Protein AF-A0A0V0GFD6-F1 (afdb_monomer_lite)

Radius of gyration: 11.8 Å; chains: 1; bounding box: 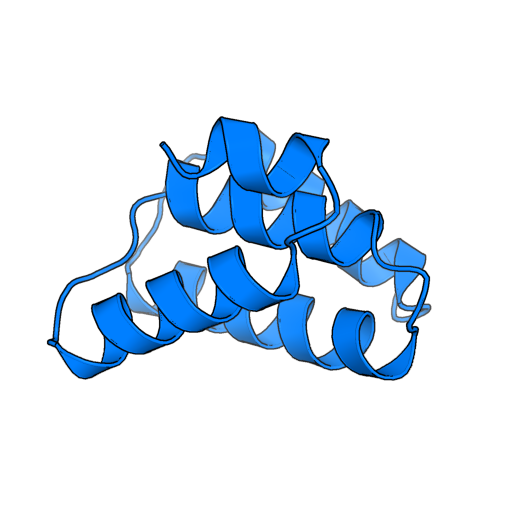28×27×29 Å

Foldseek 3Di:
DLQVCLVVLVLVVLVVVVVVCVVVVHQDALVSLLSNLSSLLPDPDLVSLQVSLVVSVVSCVVVVHPDDPSNVVSSVSSCVSNVND

pLDDT: mean 71.73, std 9.64, range [50.22, 86.06]

InterPro domains:
  IPR002885 Pentatricopeptide repeat [PF01535] (1-23)
  IPR011990 Tetratricopeptide-like helical domain superfamily [G3DSA:1.25.40.10] (1-85)
  IPR046960 Pentatricopeptide repeat-containing protein At4g14850-like, plant [PTHR47926] (1-85)

Sequence (85 aa):
MISGYVKHGFVLECFNMVRKLCLCGETPDKFTLSMILKGSTISYVESYSLGIGKQVHAQVIKCDVEGDDVLYTGLVDSYVKSGRV

Structure (mmCIF, N/CA/C/O backbone):
data_AF-A0A0V0GFD6-F1
#
_entry.id   AF-A0A0V0GFD6-F1
#
loop_
_atom_site.group_PDB
_atom_site.id
_atom_site.type_symbol
_atom_site.label_atom_id
_atom_site.label_alt_id
_atom_site.label_comp_id
_atom_site.label_asym_id
_atom_site.label_entity_id
_atom_site.label_seq_id
_atom_site.pdbx_PDB_ins_code
_atom_site.Cartn_x
_atom_site.Cartn_y
_atom_site.Cartn_z
_atom_site.occupancy
_atom_site.B_iso_or_equiv
_atom_site.auth_seq_id
_atom_site.auth_comp_id
_atom_site.auth_asym_id
_atom_site.auth_atom_id
_atom_site.pdbx_PDB_model_num
ATOM 1 N N . MET A 1 1 ? 4.054 17.565 2.248 1.00 56.16 1 MET A N 1
ATOM 2 C CA . MET A 1 1 ? 5.286 17.089 2.920 1.00 56.16 1 MET A CA 1
ATOM 3 C C . MET A 1 1 ? 5.749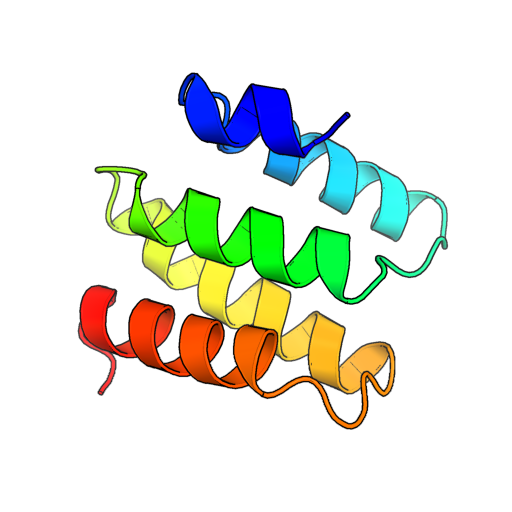 15.737 2.372 1.00 56.16 1 MET A C 1
ATOM 5 O O . MET A 1 1 ? 6.871 15.669 1.904 1.00 56.16 1 MET A O 1
ATOM 9 N N . ILE A 1 2 ? 4.890 14.710 2.292 1.00 53.34 2 ILE A N 1
ATOM 10 C CA . ILE A 1 2 ? 5.216 13.387 1.701 1.00 53.34 2 ILE A CA 1
ATOM 11 C C . ILE A 1 2 ? 5.550 13.484 0.185 1.00 53.34 2 ILE A C 1
ATOM 13 O O . ILE A 1 2 ? 6.391 12.748 -0.328 1.00 53.34 2 ILE A O 1
ATOM 17 N N . SER A 1 3 ? 4.991 14.474 -0.527 1.00 52.12 3 SER A N 1
ATOM 18 C CA . SER A 1 3 ? 5.172 14.656 -1.980 1.00 52.12 3 SER A CA 1
ATOM 19 C C . SER A 1 3 ? 6.593 14.977 -2.429 1.00 52.12 3 SER A C 1
ATOM 21 O O . SER A 1 3 ? 6.982 14.607 -3.537 1.00 52.12 3 SER A O 1
ATOM 23 N N . GLY A 1 4 ? 7.378 15.629 -1.569 1.00 53.66 4 GLY A N 1
ATOM 24 C CA . GLY A 1 4 ? 8.791 15.907 -1.824 1.00 53.66 4 GLY A CA 1
ATOM 25 C C . GLY A 1 4 ? 9.681 14.675 -1.654 1.00 53.66 4 GLY A C 1
ATOM 26 O O . GLY A 1 4 ? 10.637 14.518 -2.410 1.00 53.66 4 GLY A O 1
ATOM 27 N N . TYR A 1 5 ? 9.332 13.776 -0.726 1.00 53.75 5 TYR A N 1
ATOM 28 C CA . TYR A 1 5 ? 10.086 12.549 -0.445 1.00 53.75 5 TYR A CA 1
ATOM 29 C C . TYR A 1 5 ? 9.934 11.518 -1.567 1.00 53.75 5 TYR A C 1
ATOM 31 O O . TYR A 1 5 ? 10.929 10.953 -2.017 1.00 53.75 5 TYR A O 1
ATOM 39 N N . VAL A 1 6 ? 8.720 11.361 -2.109 1.00 54.50 6 VAL A N 1
ATOM 40 C CA . VAL A 1 6 ? 8.473 10.468 -3.257 1.00 54.50 6 VAL A CA 1
ATOM 41 C C . VAL A 1 6 ? 9.238 10.907 -4.509 1.00 54.50 6 VAL A C 1
ATOM 43 O O . VAL A 1 6 ? 9.713 10.058 -5.257 1.00 54.50 6 VAL A O 1
ATOM 46 N N . LYS A 1 7 ? 9.433 12.217 -4.719 1.00 52.31 7 LYS A N 1
ATOM 47 C CA . LYS A 1 7 ? 10.231 12.736 -5.846 1.00 52.31 7 LYS A CA 1
ATOM 48 C C . LYS A 1 7 ? 11.738 12.480 -5.725 1.00 52.31 7 LYS A C 1
ATOM 50 O O . LYS A 1 7 ? 12.411 12.490 -6.747 1.00 52.31 7 LYS A O 1
ATOM 55 N N . HIS A 1 8 ? 12.259 12.259 -4.518 1.00 50.22 8 HIS A N 1
ATOM 56 C CA . HIS A 1 8 ? 13.699 12.106 -4.262 1.00 50.22 8 HIS A CA 1
ATOM 57 C C . HIS A 1 8 ? 14.115 10.657 -3.960 1.00 50.22 8 HIS A C 1
ATOM 59 O O . HIS A 1 8 ? 15.225 10.422 -3.496 1.00 50.22 8 HIS A O 1
ATOM 65 N N . GLY A 1 9 ? 13.241 9.675 -4.207 1.00 55.69 9 GLY A N 1
ATOM 66 C CA . GLY A 1 9 ? 13.568 8.261 -3.990 1.00 55.69 9 GLY A CA 1
ATOM 67 C C . GLY A 1 9 ? 13.539 7.813 -2.524 1.00 55.69 9 GLY A C 1
ATOM 68 O O . GLY A 1 9 ? 13.813 6.648 -2.248 1.00 55.69 9 GLY A O 1
ATOM 69 N N . PHE A 1 10 ? 13.120 8.678 -1.592 1.00 61.44 10 PHE A N 1
ATOM 70 C CA . PHE A 1 10 ? 12.920 8.365 -0.166 1.00 61.44 10 PHE A CA 1
ATOM 71 C C . PHE A 1 10 ? 11.590 7.649 0.082 1.00 61.44 10 PHE A C 1
ATOM 73 O O . PHE A 1 10 ? 10.754 8.010 0.913 1.00 61.44 10 PHE A O 1
ATOM 80 N N . VAL A 1 11 ? 11.369 6.628 -0.731 1.00 64.06 11 VAL A N 1
ATOM 81 C CA . VAL A 1 11 ? 10.184 5.787 -0.721 1.00 64.06 11 VAL A CA 1
ATOM 82 C C . VAL A 1 11 ? 10.079 5.056 0.630 1.00 64.06 11 VAL A C 1
ATOM 84 O O . VAL A 1 11 ? 8.994 4.972 1.205 1.00 64.06 11 VAL A O 1
ATOM 87 N N . LEU A 1 12 ? 11.214 4.631 1.198 1.00 64.56 12 LEU A N 1
ATOM 88 C CA . LEU A 1 12 ? 11.327 3.998 2.521 1.00 64.56 12 LEU A CA 1
ATOM 89 C C . LEU A 1 12 ? 10.918 4.918 3.681 1.00 64.56 12 LEU A C 1
ATOM 91 O O . LEU A 1 12 ? 10.295 4.475 4.645 1.00 64.56 12 LEU A O 1
ATOM 95 N N . GLU A 1 13 ? 11.225 6.204 3.595 1.00 67.94 13 GLU A N 1
ATOM 96 C CA . GLU A 1 13 ? 10.866 7.201 4.597 1.00 67.94 13 GLU A CA 1
ATOM 97 C C . GLU A 1 13 ? 9.365 7.480 4.572 1.00 67.94 13 GLU A C 1
ATOM 99 O O . GLU A 1 13 ? 8.746 7.564 5.635 1.00 67.94 13 GLU A O 1
ATOM 104 N N . CYS A 1 14 ? 8.756 7.530 3.381 1.00 69.06 14 CYS A N 1
ATOM 105 C CA . CYS A 1 14 ? 7.300 7.578 3.249 1.00 69.06 14 CYS A CA 1
ATOM 106 C C . CYS A 1 14 ? 6.650 6.350 3.902 1.00 69.06 14 CYS A C 1
ATOM 108 O O . CYS A 1 14 ? 5.693 6.501 4.661 1.00 69.06 14 CYS A O 1
ATOM 110 N N . PHE A 1 15 ? 7.208 5.151 3.694 1.00 69.69 15 PHE A N 1
ATOM 111 C CA . PHE A 1 15 ? 6.737 3.939 4.373 1.00 69.69 15 PHE A CA 1
ATOM 112 C C . PHE A 1 15 ? 6.840 4.031 5.886 1.00 69.69 15 PHE A C 1
ATOM 114 O O . PHE A 1 15 ? 5.884 3.716 6.593 1.00 69.69 15 PHE A O 1
ATOM 121 N N . ASN A 1 16 ? 7.983 4.481 6.396 1.00 72.56 16 ASN A N 1
ATOM 122 C CA . ASN A 1 16 ? 8.189 4.622 7.830 1.00 72.56 16 ASN A CA 1
ATOM 123 C C . ASN A 1 16 ? 7.260 5.667 8.451 1.00 72.56 16 ASN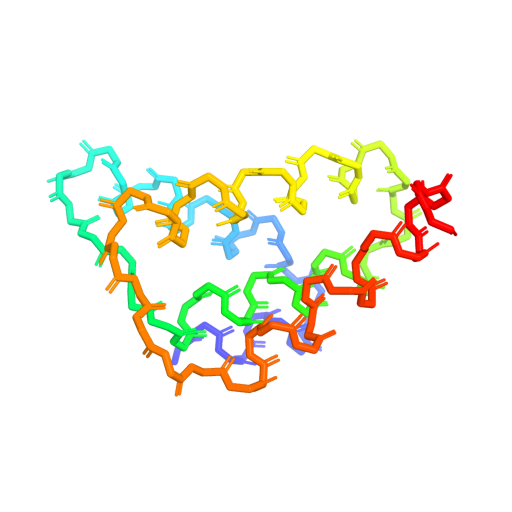 A C 1
ATOM 125 O O . ASN A 1 16 ? 6.796 5.457 9.571 1.00 72.56 16 ASN A O 1
ATOM 129 N N . MET A 1 17 ? 6.949 6.754 7.742 1.00 70.94 17 MET A N 1
ATOM 130 C CA . MET A 1 17 ? 5.957 7.733 8.190 1.00 70.94 17 MET A CA 1
ATOM 131 C C . MET A 1 17 ? 4.572 7.109 8.315 1.00 70.94 17 MET A C 1
ATOM 133 O O . MET A 1 17 ? 3.928 7.271 9.344 1.00 70.94 17 MET A O 1
ATOM 137 N N . VAL A 1 18 ? 4.133 6.339 7.322 1.00 70.06 18 VAL A N 1
ATOM 138 C CA . VAL A 1 18 ? 2.785 5.757 7.353 1.00 70.06 18 VAL A CA 1
ATOM 139 C C . VAL A 1 18 ? 2.685 4.611 8.339 1.00 70.06 18 VAL A C 1
ATOM 141 O O . VAL A 1 18 ? 1.702 4.507 9.062 1.00 70.06 18 VAL A O 1
ATOM 144 N N . ARG A 1 19 ? 3.748 3.816 8.476 1.00 71.88 19 ARG A N 1
ATOM 145 C CA . ARG A 1 19 ? 3.849 2.836 9.556 1.00 71.88 19 ARG A CA 1
ATOM 146 C C . ARG A 1 19 ? 3.723 3.508 10.923 1.00 71.88 19 ARG A C 1
ATOM 148 O O . ARG A 1 19 ? 3.022 2.982 11.776 1.00 71.88 19 ARG A O 1
ATOM 155 N N . LYS A 1 20 ? 4.374 4.659 11.130 1.00 77.00 20 LYS A N 1
ATOM 156 C CA . LYS A 1 20 ? 4.248 5.438 12.371 1.00 77.00 20 LYS A CA 1
ATOM 157 C C . LYS A 1 20 ? 2.829 5.967 12.574 1.00 77.00 20 LYS A C 1
ATOM 159 O O . LYS A 1 20 ? 2.318 5.792 13.668 1.00 77.00 20 LYS A O 1
ATOM 164 N N . LEU A 1 21 ? 2.188 6.525 11.544 1.00 72.38 21 LEU A N 1
ATOM 165 C CA . LEU A 1 21 ? 0.792 6.981 11.623 1.00 72.38 21 LEU A CA 1
ATOM 166 C C . LEU A 1 21 ? -0.137 5.839 12.060 1.00 72.38 21 LEU A C 1
ATOM 168 O O . LEU A 1 21 ? -0.819 5.961 13.073 1.00 72.38 21 LEU A O 1
ATOM 172 N N . CYS A 1 22 ? -0.040 4.679 11.401 1.00 69.69 22 CYS A N 1
ATOM 173 C CA . CYS A 1 22 ? -0.817 3.495 11.769 1.00 69.69 22 CYS A CA 1
ATOM 174 C C . CYS A 1 22 ? -0.530 3.010 13.203 1.00 69.69 22 CYS A C 1
ATOM 176 O O . CYS A 1 22 ? -1.448 2.594 13.904 1.00 69.69 22 CYS A O 1
ATOM 178 N N . LEU A 1 23 ? 0.734 3.035 13.647 1.00 72.81 23 LEU A N 1
ATOM 179 C CA . LEU A 1 23 ? 1.118 2.636 15.010 1.00 72.81 23 LEU A CA 1
ATOM 180 C C . LEU A 1 23 ? 0.634 3.625 16.078 1.00 72.81 23 LEU A C 1
ATOM 182 O O . LEU A 1 23 ? 0.394 3.215 17.209 1.00 72.81 23 LEU A O 1
ATOM 186 N N . CYS A 1 24 ? 0.471 4.900 15.725 1.00 77.81 24 CYS A N 1
ATOM 187 C CA . CYS A 1 24 ? -0.106 5.926 16.591 1.00 77.81 24 CYS A CA 1
ATOM 188 C C . CYS A 1 24 ? -1.644 5.872 16.650 1.00 77.81 24 CYS A C 1
ATOM 190 O O . CYS A 1 24 ? -2.246 6.685 17.343 1.00 77.81 24 CYS A O 1
ATOM 192 N N . GLY A 1 25 ? -2.283 4.935 15.939 1.00 71.69 25 GLY A N 1
ATOM 193 C CA . GLY A 1 25 ? -3.741 4.853 15.841 1.00 71.69 25 GLY A CA 1
ATOM 194 C C . GLY A 1 25 ? -4.354 5.890 14.898 1.00 71.69 25 GLY A C 1
ATOM 195 O O . GLY A 1 25 ? -5.574 6.013 14.852 1.00 71.69 25 GLY A O 1
ATOM 196 N N . GLU A 1 26 ? -3.532 6.618 14.139 1.00 75.31 26 GLU A N 1
ATOM 197 C CA . GLU A 1 26 ? -4.008 7.553 13.125 1.00 75.31 26 GLU A CA 1
ATOM 198 C C . GLU A 1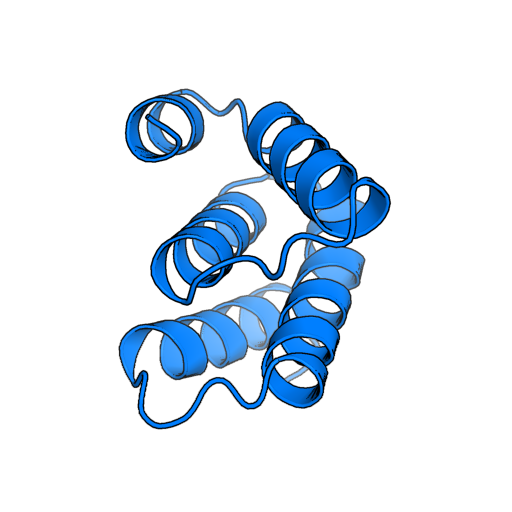 26 ? -4.245 6.825 11.799 1.00 75.31 26 GLU A C 1
ATOM 200 O O . GLU A 1 26 ? -3.405 6.058 11.316 1.00 75.31 26 GLU A O 1
ATOM 205 N N . THR A 1 27 ? -5.403 7.075 11.193 1.00 73.00 27 THR A N 1
ATOM 206 C CA . THR A 1 27 ? -5.770 6.543 9.880 1.00 73.00 27 THR A CA 1
ATOM 207 C C . THR A 1 27 ? -5.107 7.364 8.774 1.00 73.00 27 THR A C 1
ATOM 209 O O . THR A 1 27 ? -5.367 8.567 8.679 1.00 73.00 27 THR A O 1
ATOM 212 N N . PRO A 1 28 ? -4.275 6.749 7.915 1.00 75.50 28 PRO A N 1
ATOM 213 C CA . PRO A 1 28 ? -3.713 7.430 6.757 1.00 75.50 28 PRO A CA 1
ATOM 214 C C . PRO A 1 28 ? -4.827 7.905 5.823 1.00 75.50 28 PRO A C 1
ATOM 216 O O . PRO A 1 28 ? -5.739 7.143 5.504 1.00 75.50 28 PRO A O 1
ATOM 219 N N . ASP A 1 29 ? -4.735 9.142 5.343 1.00 77.81 29 ASP A N 1
ATOM 220 C CA . ASP A 1 29 ? -5.683 9.647 4.354 1.00 77.81 29 ASP A CA 1
ATOM 221 C C . ASP A 1 29 ? -5.413 9.078 2.944 1.00 77.81 29 ASP A C 1
ATOM 223 O O . ASP A 1 29 ? -4.356 8.514 2.632 1.00 77.81 29 ASP A O 1
ATOM 227 N N . LYS A 1 30 ? -6.389 9.250 2.049 1.00 77.25 30 LYS A N 1
ATOM 228 C CA . LYS A 1 30 ? -6.319 8.800 0.648 1.00 77.25 30 LYS A CA 1
ATOM 229 C C . LYS A 1 30 ? -5.114 9.348 -0.124 1.00 77.25 30 LYS A C 1
ATOM 231 O O . LYS A 1 30 ? -4.532 8.652 -0.960 1.00 77.25 30 LYS A O 1
ATOM 236 N N . PHE A 1 31 ? -4.688 10.572 0.195 1.00 76.44 31 PHE A N 1
ATOM 237 C CA . PHE A 1 31 ? -3.520 11.198 -0.420 1.00 76.44 31 PHE A CA 1
ATOM 238 C C . PHE A 1 31 ? -2.229 10.491 0.006 1.00 76.44 31 PHE A C 1
ATOM 240 O O . PHE A 1 31 ? -1.376 10.176 -0.825 1.00 76.44 31 PHE A O 1
ATOM 247 N N . THR A 1 32 ? -2.116 10.185 1.295 1.00 79.31 32 THR A N 1
ATOM 248 C CA . THR A 1 32 ? -1.012 9.445 1.898 1.00 79.31 32 THR A CA 1
ATOM 249 C C . THR A 1 32 ? -0.902 8.051 1.287 1.00 79.31 32 THR A C 1
ATOM 251 O O . THR A 1 32 ? 0.174 7.671 0.823 1.00 79.31 32 THR A O 1
ATOM 254 N N . LEU A 1 33 ? -2.017 7.322 1.182 1.00 78.50 33 LEU A N 1
ATOM 255 C CA . LEU A 1 33 ? -2.060 5.994 0.562 1.00 78.50 33 LEU A CA 1
ATOM 256 C C . LEU A 1 33 ? -1.671 6.031 -0.926 1.00 78.50 33 LEU A C 1
ATOM 258 O O . LEU A 1 33 ? -0.838 5.235 -1.363 1.00 78.50 33 LEU A O 1
ATOM 262 N N . SER A 1 34 ? -2.184 7.000 -1.690 1.00 77.81 34 SER A N 1
ATOM 263 C CA . SER A 1 34 ? -1.855 7.169 -3.117 1.00 77.81 34 SER A CA 1
ATOM 264 C C . SER A 1 34 ? -0.370 7.451 -3.341 1.00 77.81 34 SER A C 1
ATOM 266 O O . SER A 1 34 ? 0.250 6.990 -4.302 1.00 77.81 34 SER A O 1
ATOM 268 N N . MET A 1 35 ? 0.223 8.221 -2.437 1.00 75.94 35 MET A N 1
ATOM 269 C CA . MET A 1 35 ? 1.614 8.626 -2.519 1.00 75.94 35 MET A CA 1
ATOM 270 C C . MET A 1 35 ? 2.578 7.481 -2.214 1.00 75.94 35 MET A C 1
ATOM 272 O O . MET A 1 35 ? 3.564 7.297 -2.929 1.00 75.94 35 MET A O 1
ATOM 276 N N . ILE A 1 36 ? 2.258 6.678 -1.201 1.00 76.31 36 ILE A N 1
ATOM 277 C CA . ILE A 1 36 ? 2.970 5.437 -0.901 1.00 76.31 36 ILE A CA 1
ATOM 278 C C . ILE A 1 36 ? 2.968 4.500 -2.104 1.00 76.31 36 ILE A C 1
ATOM 280 O O . ILE A 1 36 ? 3.996 3.931 -2.473 1.00 76.31 36 ILE A O 1
ATOM 284 N N . LEU A 1 37 ? 1.793 4.334 -2.702 1.00 76.00 37 LEU A N 1
ATOM 285 C CA . LEU A 1 37 ? 1.580 3.420 -3.804 1.00 76.00 37 LEU A CA 1
ATOM 286 C C . LEU A 1 37 ? 2.406 3.839 -5.018 1.00 76.00 37 LEU A C 1
ATOM 288 O O . LEU A 1 37 ? 3.161 3.027 -5.548 1.00 76.00 37 LEU A O 1
ATOM 292 N N . LYS A 1 38 ? 2.408 5.135 -5.357 1.00 74.75 38 LYS A N 1
ATOM 293 C CA . LYS A 1 38 ? 3.336 5.689 -6.353 1.00 74.75 38 LYS A CA 1
ATOM 294 C C . LYS A 1 38 ? 4.797 5.427 -5.993 1.00 74.75 38 LYS A C 1
ATOM 296 O O . LYS A 1 38 ? 5.546 4.972 -6.851 1.00 74.75 38 LYS A O 1
ATOM 301 N N . GLY A 1 39 ? 5.198 5.643 -4.740 1.00 71.00 39 GLY A N 1
ATOM 302 C CA . GLY A 1 39 ? 6.557 5.338 -4.282 1.00 71.00 39 GLY A CA 1
ATOM 303 C C . GLY A 1 39 ? 6.945 3.872 -4.503 1.00 71.00 39 GLY A C 1
ATOM 304 O O . GLY A 1 39 ? 8.036 3.591 -4.993 1.00 71.00 39 GLY A O 1
ATOM 305 N N . SER A 1 40 ? 6.026 2.942 -4.236 1.00 70.38 40 SER A N 1
ATOM 306 C CA . SER A 1 40 ? 6.242 1.502 -4.431 1.00 70.38 40 SER A CA 1
ATOM 307 C C . SER A 1 40 ? 6.506 1.119 -5.886 1.00 70.38 40 SER A C 1
ATOM 309 O O . SER A 1 40 ? 7.322 0.242 -6.140 1.00 70.38 40 SER A O 1
ATOM 311 N N . THR A 1 41 ? 5.888 1.831 -6.834 1.00 67.50 41 THR A N 1
ATOM 312 C CA . THR A 1 41 ? 6.070 1.598 -8.276 1.00 67.50 41 THR A CA 1
ATOM 313 C C . THR A 1 41 ? 7.368 2.181 -8.837 1.00 67.50 41 THR A C 1
ATOM 315 O O . THR A 1 41 ? 7.782 1.791 -9.923 1.00 67.50 41 THR A O 1
ATOM 318 N N . ILE A 1 42 ? 7.988 3.132 -8.129 1.00 65.75 42 ILE A N 1
ATOM 319 C CA . ILE A 1 42 ? 9.236 3.804 -8.535 1.00 65.75 42 ILE A CA 1
ATOM 320 C C . ILE A 1 42 ? 10.459 3.097 -7.927 1.00 65.75 42 ILE A C 1
ATOM 322 O O . ILE A 1 42 ? 11.581 3.253 -8.406 1.00 65.75 42 ILE A O 1
ATOM 326 N N . SER A 1 43 ? 10.266 2.312 -6.865 1.00 61.12 43 SER A N 1
ATOM 327 C CA . SER A 1 43 ? 11.348 1.562 -6.237 1.00 61.12 43 SER A CA 1
ATOM 328 C C . SER A 1 43 ? 11.744 0.358 -7.095 1.00 61.12 43 SER A C 1
ATOM 330 O O . SER A 1 43 ? 10.943 -0.543 -7.317 1.00 61.12 43 SER A O 1
ATOM 332 N N . TYR A 1 44 ? 13.008 0.3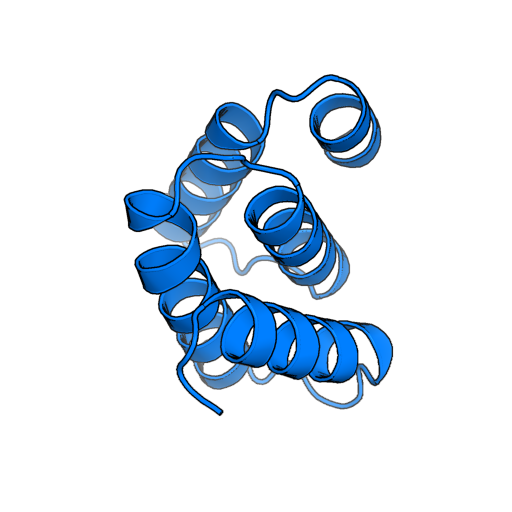09 -7.518 1.00 57.56 44 TYR A N 1
ATOM 333 C CA . TYR A 1 44 ? 13.599 -0.796 -8.292 1.00 57.56 44 TYR A CA 1
ATOM 334 C C . TYR A 1 44 ? 13.761 -2.106 -7.503 1.00 57.56 44 TYR A C 1
ATOM 336 O O . TYR A 1 44 ? 14.372 -3.053 -7.992 1.00 57.56 44 TYR A O 1
ATOM 344 N N . VAL A 1 45 ? 13.269 -2.165 -6.264 1.00 56.91 45 VAL A N 1
ATOM 345 C CA . VAL A 1 45 ? 13.412 -3.338 -5.408 1.00 56.91 45 VAL A CA 1
ATOM 346 C C . VAL A 1 45 ? 12.106 -4.131 -5.424 1.00 56.91 45 VAL A C 1
ATOM 348 O O . VAL A 1 45 ? 11.182 -3.856 -4.654 1.00 56.91 45 VAL A O 1
ATOM 351 N N . GLU A 1 46 ? 12.036 -5.136 -6.302 1.00 56.28 46 GLU A N 1
ATOM 352 C CA . GLU A 1 46 ? 10.848 -5.983 -6.519 1.00 56.28 46 GLU A CA 1
ATOM 353 C C . GLU A 1 46 ? 10.266 -6.565 -5.221 1.00 56.28 46 GLU A C 1
ATOM 355 O O . GLU A 1 46 ? 9.047 -6.592 -5.030 1.00 56.28 46 GLU A O 1
ATOM 360 N N . SER A 1 47 ? 11.131 -6.962 -4.280 1.00 55.97 47 SER A N 1
ATOM 361 C CA . SER A 1 47 ? 10.721 -7.532 -2.991 1.00 55.97 47 SER A CA 1
ATOM 362 C C . SER A 1 47 ? 9.880 -6.576 -2.139 1.00 55.97 47 SER A C 1
ATOM 364 O O . SER A 1 47 ? 9.039 -7.029 -1.363 1.00 55.97 47 SER A O 1
ATOM 366 N N . TYR A 1 48 ? 10.075 -5.260 -2.277 1.00 58.22 48 TYR A N 1
ATOM 367 C CA . TYR A 1 48 ? 9.281 -4.270 -1.548 1.00 58.22 48 TYR A CA 1
ATOM 368 C C . TYR A 1 48 ? 7.947 -4.015 -2.250 1.00 58.22 48 TYR A C 1
ATOM 370 O O . TYR A 1 48 ? 6.910 -4.018 -1.582 1.00 58.22 48 TYR A O 1
ATOM 378 N N . SER A 1 49 ? 7.952 -3.867 -3.580 1.00 60.84 49 SER A N 1
ATOM 379 C CA . SER A 1 49 ? 6.751 -3.625 -4.400 1.00 60.84 49 SER A CA 1
ATOM 380 C C . SER A 1 49 ? 5.617 -4.612 -4.072 1.00 60.84 49 SER A C 1
ATOM 382 O O . SER A 1 49 ? 4.494 -4.212 -3.744 1.00 60.84 49 SER A O 1
ATOM 384 N N . LEU A 1 50 ? 5.957 -5.906 -3.988 1.00 65.50 50 LEU A N 1
ATOM 385 C CA . LEU A 1 50 ? 5.015 -6.996 -3.719 1.00 65.50 50 LEU A CA 1
ATOM 386 C C . LEU A 1 50 ? 4.271 -6.879 -2.378 1.00 65.50 50 LEU A C 1
ATOM 388 O O . LEU A 1 50 ? 3.107 -7.281 -2.265 1.00 65.50 50 LEU A O 1
ATOM 392 N N . GLY A 1 51 ? 4.972 -6.433 -1.334 1.00 72.38 51 GLY A N 1
ATOM 393 C CA . GLY A 1 51 ? 4.440 -6.345 0.026 1.00 72.38 51 GLY A CA 1
ATOM 394 C C . GLY A 1 51 ? 3.677 -5.050 0.269 1.00 72.38 51 GLY A C 1
ATOM 395 O O . GLY A 1 51 ? 2.763 -5.008 1.094 1.00 72.38 51 GLY A O 1
ATOM 396 N N . ILE A 1 52 ? 4.037 -3.997 -0.458 1.00 74.19 52 ILE A N 1
ATOM 397 C CA . ILE A 1 52 ? 3.461 -2.672 -0.282 1.00 74.19 52 ILE A CA 1
ATOM 398 C C . ILE A 1 52 ? 2.054 -2.596 -0.862 1.00 74.19 52 ILE A C 1
ATOM 400 O O . ILE A 1 52 ? 1.151 -2.157 -0.152 1.00 74.19 52 ILE A O 1
ATOM 404 N N . GLY A 1 53 ? 1.847 -3.047 -2.104 1.00 78.94 53 GLY A N 1
ATOM 405 C CA . GLY A 1 53 ? 0.525 -2.988 -2.739 1.00 78.94 53 GLY A CA 1
ATOM 406 C C . GLY A 1 53 ? -0.547 -3.677 -1.888 1.00 78.94 53 GLY A C 1
ATOM 407 O O . GLY A 1 53 ? -1.647 -3.158 -1.712 1.00 78.94 53 GLY A O 1
ATOM 408 N N . LYS A 1 54 ? -0.188 -4.791 -1.236 1.00 83.31 54 LYS A N 1
ATOM 409 C CA . LYS A 1 54 ? -1.058 -5.504 -0.287 1.00 83.31 54 LYS A CA 1
ATOM 410 C C . LYS A 1 54 ? -1.317 -4.731 1.004 1.00 83.31 54 LYS A C 1
ATOM 412 O O . LYS A 1 54 ? -2.451 -4.707 1.471 1.00 83.31 54 LYS A O 1
ATOM 417 N N . GLN A 1 55 ? -0.290 -4.118 1.591 1.00 80.38 55 GLN A N 1
ATOM 418 C CA . GLN A 1 55 ? -0.449 -3.315 2.807 1.00 80.38 55 GLN A CA 1
ATOM 419 C C . GLN A 1 55 ? -1.334 -2.094 2.559 1.00 80.38 55 GLN A C 1
ATOM 421 O O . GLN A 1 55 ? -2.231 -1.831 3.356 1.00 80.38 55 GLN A O 1
ATOM 426 N N . VAL A 1 56 ? -1.124 -1.390 1.443 1.00 79.94 56 VAL A N 1
ATOM 427 C CA . VAL A 1 56 ? -1.965 -0.256 1.042 1.00 79.94 56 VAL A CA 1
ATOM 428 C C . VAL A 1 56 ? -3.394 -0.728 0.792 1.00 79.94 56 VAL A C 1
ATOM 430 O O . VAL A 1 56 ? -4.313 -0.162 1.370 1.00 79.94 56 VAL A O 1
ATOM 433 N N . HIS A 1 57 ? -3.594 -1.813 0.036 1.00 85.62 57 HIS A N 1
ATOM 434 C CA . HIS A 1 57 ? -4.926 -2.380 -0.203 1.00 85.62 57 HIS A CA 1
ATOM 435 C C . HIS A 1 57 ? -5.650 -2.735 1.111 1.00 85.62 57 HIS A C 1
ATOM 437 O O . HIS A 1 57 ? -6.807 -2.371 1.300 1.00 85.62 57 HIS A O 1
ATOM 443 N N . ALA A 1 58 ? -4.963 -3.364 2.069 1.00 84.56 58 ALA A N 1
ATOM 444 C CA . ALA A 1 58 ? -5.544 -3.664 3.377 1.00 84.56 58 ALA A CA 1
ATOM 445 C C . ALA A 1 58 ? -5.931 -2.397 4.161 1.00 84.56 58 ALA A C 1
ATOM 447 O O . ALA A 1 58 ? -6.937 -2.407 4.865 1.00 84.56 58 ALA A O 1
ATOM 448 N N . GLN A 1 59 ? -5.153 -1.315 4.052 1.00 79.69 59 GLN A N 1
ATOM 449 C CA . GLN A 1 59 ? -5.481 -0.037 4.692 1.00 79.69 59 GLN A CA 1
ATOM 450 C C . GLN A 1 59 ? -6.669 0.660 4.028 1.00 79.69 59 GLN A C 1
ATOM 452 O O . GLN A 1 59 ? -7.503 1.198 4.745 1.00 79.69 59 GLN A O 1
ATOM 457 N N . VAL A 1 60 ? -6.795 0.589 2.698 1.00 81.50 60 VAL A N 1
ATOM 458 C CA . VAL A 1 60 ? -7.973 1.098 1.970 1.00 81.50 60 VAL A CA 1
ATOM 459 C C . VAL A 1 60 ? -9.253 0.442 2.483 1.00 81.50 60 VAL A C 1
ATOM 461 O O . VAL A 1 60 ? -10.211 1.144 2.782 1.00 81.50 60 VAL A O 1
ATOM 464 N N . ILE A 1 61 ? -9.237 -0.884 2.666 1.00 83.88 61 ILE A N 1
ATOM 465 C CA . ILE A 1 61 ? -10.378 -1.637 3.211 1.00 83.88 61 ILE A CA 1
ATOM 466 C C . ILE A 1 61 ? -10.635 -1.268 4.679 1.00 83.88 61 ILE A C 1
ATOM 468 O O . ILE A 1 61 ? -11.774 -1.055 5.073 1.00 83.88 61 ILE A O 1
ATOM 472 N N . LYS A 1 62 ? -9.585 -1.198 5.509 1.00 81.75 62 LYS A N 1
ATOM 473 C CA . LYS A 1 62 ? -9.724 -0.912 6.949 1.00 81.75 62 LYS A CA 1
ATOM 474 C C . LYS A 1 62 ? -10.195 0.505 7.254 1.00 81.75 62 LYS A C 1
ATOM 476 O O . LYS A 1 62 ? -10.863 0.700 8.262 1.00 81.75 62 LYS A O 1
ATOM 481 N N . CYS A 1 63 ? -9.789 1.473 6.441 1.00 75.50 63 CYS A N 1
ATOM 482 C CA . CYS A 1 63 ? -10.112 2.881 6.647 1.00 75.50 63 CYS A C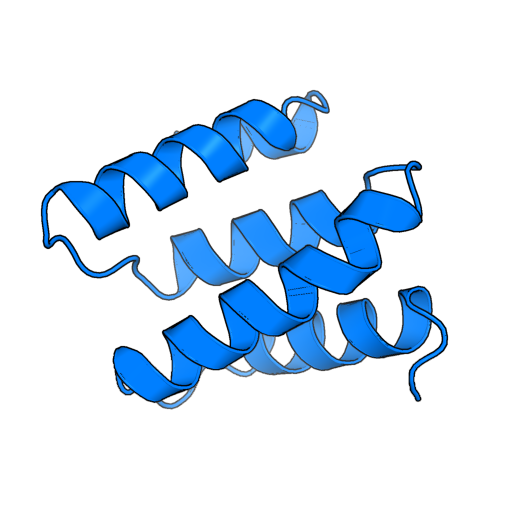A 1
ATOM 483 C C . CYS A 1 63 ? -11.375 3.309 5.885 1.00 75.50 63 CYS A C 1
ATOM 485 O O . CYS A 1 63 ? -11.672 4.498 5.884 1.00 75.50 63 CYS A O 1
ATOM 487 N N . ASP A 1 64 ? -12.070 2.364 5.236 1.00 76.69 64 ASP A N 1
ATOM 488 C CA . ASP A 1 64 ? -13.264 2.604 4.417 1.00 76.69 64 ASP A CA 1
ATOM 489 C C . ASP A 1 64 ? -13.075 3.780 3.446 1.00 76.69 64 ASP A C 1
ATOM 491 O O . ASP A 1 64 ? -13.850 4.734 3.384 1.00 76.69 64 ASP A O 1
ATOM 495 N N . VAL A 1 65 ? -11.939 3.763 2.739 1.00 72.69 65 VAL A N 1
ATOM 496 C CA . VAL A 1 65 ? -11.568 4.855 1.834 1.00 72.69 65 VAL A CA 1
ATOM 497 C C . VAL A 1 65 ? -12.407 4.738 0.565 1.00 72.69 65 VAL A C 1
ATOM 499 O O . VAL A 1 65 ? -11.996 4.099 -0.402 1.00 72.69 65 VAL A O 1
ATOM 502 N N . GLU A 1 66 ? -13.594 5.339 0.579 1.00 72.75 66 GLU A N 1
ATOM 503 C CA . GLU A 1 66 ? -14.496 5.378 -0.572 1.00 72.75 66 GLU A CA 1
ATOM 504 C C . GLU A 1 66 ? -14.034 6.377 -1.652 1.00 72.75 66 GLU A C 1
ATOM 506 O O . GLU A 1 66 ? -13.562 7.483 -1.365 1.00 72.75 66 GLU A O 1
ATOM 511 N N . GLY A 1 67 ? -14.246 6.006 -2.921 1.00 64.19 67 GLY A N 1
ATOM 512 C CA . GLY A 1 67 ? -14.368 6.963 -4.027 1.00 64.19 67 GLY A CA 1
ATOM 513 C C . GLY A 1 67 ? -13.087 7.671 -4.481 1.00 64.19 67 GLY A C 1
ATOM 514 O O . GLY A 1 67 ? -13.149 8.841 -4.857 1.00 64.19 67 GLY A O 1
ATOM 515 N N . ASP A 1 68 ? -11.930 7.002 -4.460 1.00 75.38 68 ASP A N 1
ATOM 516 C CA . ASP A 1 68 ? -10.688 7.563 -5.010 1.00 75.38 68 ASP A CA 1
ATOM 517 C C . ASP A 1 68 ? -10.185 6.767 -6.227 1.00 75.38 68 ASP A C 1
ATOM 519 O O . ASP A 1 68 ? -9.399 5.824 -6.112 1.00 75.38 68 ASP A O 1
ATOM 523 N N . ASP A 1 69 ? -10.629 7.178 -7.419 1.00 81.50 69 ASP A N 1
ATOM 524 C CA . ASP A 1 69 ? -10.221 6.583 -8.699 1.00 81.50 69 ASP A CA 1
ATOM 525 C C . ASP A 1 69 ? -8.701 6.600 -8.899 1.00 81.50 69 ASP A C 1
ATOM 527 O O . ASP A 1 69 ? -8.136 5.687 -9.508 1.00 81.50 69 ASP A O 1
ATOM 531 N N . VAL A 1 70 ? -8.011 7.618 -8.373 1.00 80.50 70 VAL A N 1
ATOM 532 C CA . VAL A 1 70 ? -6.553 7.744 -8.485 1.00 80.50 70 VAL A CA 1
ATOM 533 C C . VAL A 1 70 ? -5.870 6.678 -7.631 1.00 80.50 70 VAL A C 1
ATOM 535 O O . VAL A 1 70 ? -4.913 6.045 -8.086 1.00 80.50 70 VAL A O 1
ATOM 538 N N . LEU A 1 71 ? -6.379 6.444 -6.422 1.00 81.94 71 LEU A N 1
ATOM 539 C CA . LEU A 1 71 ? -5.892 5.409 -5.517 1.00 81.94 71 LEU A CA 1
ATOM 540 C C . LEU A 1 71 ? -6.135 4.005 -6.080 1.00 81.94 71 LEU A C 1
ATOM 542 O O . LEU A 1 71 ? -5.210 3.191 -6.102 1.00 81.94 71 LEU A O 1
ATOM 546 N N . TYR A 1 72 ? -7.339 3.729 -6.588 1.00 85.81 72 TYR A N 1
ATOM 547 C CA . TYR A 1 72 ? -7.657 2.436 -7.198 1.00 85.81 72 TYR A CA 1
ATOM 548 C C . TYR A 1 72 ? -6.846 2.183 -8.470 1.00 85.81 72 TYR A C 1
ATOM 550 O O . TYR A 1 72 ? -6.295 1.096 -8.641 1.00 85.81 72 TYR A O 1
ATOM 558 N N . THR A 1 73 ? -6.679 3.197 -9.324 1.00 86.00 73 THR A N 1
ATOM 559 C CA . THR A 1 73 ? -5.825 3.093 -10.518 1.00 86.00 73 THR A CA 1
ATOM 560 C C . THR A 1 73 ? -4.374 2.810 -10.130 1.00 86.00 73 THR A C 1
ATOM 562 O O . THR A 1 73 ? -3.724 1.949 -10.722 1.00 86.00 73 THR A O 1
ATOM 565 N N . GLY A 1 74 ? -3.867 3.476 -9.089 1.00 82.56 74 GLY A N 1
ATOM 566 C CA . GLY A 1 74 ? -2.538 3.191 -8.555 1.00 82.56 74 GLY A CA 1
ATOM 567 C C . GLY A 1 74 ? -2.412 1.777 -7.976 1.00 82.56 74 GLY A C 1
ATOM 568 O O . GLY A 1 74 ? -1.335 1.187 -8.050 1.00 82.56 74 GLY A O 1
ATOM 569 N N . LEU A 1 75 ? -3.491 1.212 -7.416 1.00 83.50 75 LEU A N 1
ATOM 570 C CA . LEU A 1 75 ? -3.483 -0.146 -6.857 1.00 83.50 75 LEU A CA 1
ATOM 571 C C . LEU A 1 75 ? -3.345 -1.161 -7.982 1.00 83.50 75 LEU A C 1
ATOM 573 O O . LEU A 1 75 ? -2.504 -2.052 -7.894 1.00 83.50 75 LEU A O 1
ATOM 577 N N . VAL A 1 76 ? -4.114 -0.982 -9.056 1.00 86.06 76 VAL A N 1
ATOM 578 C CA . VAL A 1 76 ? -4.017 -1.809 -10.262 1.00 86.06 76 VAL A CA 1
ATOM 579 C C . VAL A 1 76 ? -2.605 -1.743 -10.846 1.00 86.06 76 VAL A C 1
ATOM 581 O O . VAL A 1 76 ? -1.984 -2.785 -11.039 1.00 86.06 76 VAL A O 1
ATOM 584 N N . ASP A 1 77 ? -2.055 -0.541 -11.043 1.00 82.25 77 ASP A N 1
ATOM 585 C CA . ASP A 1 77 ? -0.691 -0.352 -11.561 1.00 82.25 77 ASP A CA 1
ATOM 586 C C . ASP A 1 77 ? 0.370 -1.027 -10.671 1.00 82.25 77 ASP A C 1
ATOM 588 O O . ASP A 1 77 ? 1.279 -1.693 -11.169 1.00 82.25 77 ASP A O 1
ATOM 592 N N . SER A 1 78 ? 0.220 -0.940 -9.345 1.00 80.00 78 SER A N 1
ATOM 593 C CA . SER A 1 78 ? 1.095 -1.625 -8.388 1.00 80.00 78 SER A CA 1
ATOM 594 C C . SER A 1 78 ? 1.021 -3.153 -8.507 1.00 80.00 78 SER A C 1
ATOM 596 O O . SER A 1 78 ? 2.063 -3.814 -8.477 1.00 80.00 78 SER A O 1
ATOM 598 N N . TYR A 1 79 ? -0.173 -3.732 -8.683 1.00 81.06 79 TYR A N 1
ATOM 599 C CA . TYR A 1 79 ? -0.332 -5.181 -8.855 1.00 81.06 79 TYR A CA 1
ATOM 600 C C . TYR A 1 79 ? 0.215 -5.683 -10.196 1.00 81.06 79 TYR A C 1
ATOM 602 O O . TYR A 1 79 ? 0.895 -6.711 -10.207 1.00 81.06 79 TYR A O 1
ATOM 610 N N . VAL A 1 80 ? -0.010 -4.945 -11.289 1.00 82.56 80 VAL A N 1
ATOM 611 C CA . VAL A 1 80 ? 0.541 -5.258 -12.620 1.00 82.56 80 VAL A CA 1
ATOM 612 C C . VAL A 1 80 ? 2.070 -5.228 -12.583 1.00 82.56 80 VAL A C 1
ATOM 614 O O . VAL A 1 80 ? 2.725 -6.193 -12.967 1.00 82.56 80 VAL A O 1
ATOM 617 N N . LYS A 1 81 ? 2.667 -4.169 -12.021 1.00 75.31 81 LYS A N 1
ATOM 618 C CA . LYS A 1 81 ? 4.131 -4.056 -11.868 1.00 75.31 81 LYS A CA 1
ATOM 619 C C . LYS A 1 81 ? 4.731 -5.092 -10.918 1.00 75.31 81 LYS A C 1
ATOM 621 O O . LYS A 1 81 ? 5.922 -5.363 -10.988 1.00 75.31 81 LYS A O 1
ATOM 626 N N . SER A 1 82 ? 3.917 -5.669 -10.037 1.00 71.69 82 SER A N 1
ATOM 627 C CA . SER A 1 82 ? 4.302 -6.770 -9.148 1.00 71.69 82 SER A CA 1
ATOM 628 C C . SER A 1 82 ? 4.087 -8.159 -9.770 1.00 71.69 82 SER A C 1
ATOM 630 O O . SER A 1 82 ? 4.214 -9.154 -9.054 1.00 71.69 82 SER A O 1
ATOM 632 N N . GLY A 1 83 ? 3.688 -8.252 -11.046 1.00 74.31 83 GLY A N 1
ATOM 633 C CA . GLY A 1 83 ? 3.435 -9.521 -11.740 1.00 74.31 83 GLY A CA 1
ATOM 634 C C . GLY A 1 83 ? 2.288 -10.342 -11.140 1.00 74.31 83 GLY A C 1
ATOM 635 O O . GLY A 1 83 ? 2.315 -11.570 -11.174 1.00 74.31 83 GLY A O 1
ATOM 636 N N . ARG A 1 84 ? 1.318 -9.679 -10.500 1.00 69.56 84 ARG A N 1
ATOM 637 C CA . ARG A 1 84 ? 0.183 -10.325 -9.813 1.00 69.56 84 ARG A CA 1
ATOM 638 C C . ARG A 1 84 ? -1.131 -10.249 -10.592 1.00 69.56 84 ARG A C 1
ATOM 640 O O . ARG A 1 84 ? -2.123 -10.800 -10.115 1.00 69.56 84 ARG A O 1
ATOM 647 N N . VAL A 1 85 ? -1.126 -9.552 -11.725 1.00 62.81 85 VAL A N 1
ATOM 648 C CA . VAL A 1 85 ? -2.216 -9.395 -12.696 1.00 62.81 85 VAL A CA 1
ATOM 649 C C . VAL A 1 85 ? -1.600 -9.456 -14.082 1.00 62.81 85 VAL A C 1
ATOM 651 O O . VAL A 1 85 ? -0.493 -8.888 -14.228 1.00 62.81 85 VAL A O 1
#

Organism: Solanum chacoense (NCBI:txid4108)

Secondary structure (DSSP, 8-state):
-HHHHHHTT-HHHHHHHHHHHHHTTPPPPHHHHHHHHHHHHH-S-HHHHHHHHHHHHHHHHHTT----HHHHHHHHHHHHHTT--